Protein AF-A0A3D1IX23-F1 (afdb_monomer_lite)

Radius of gyration: 24.81 Å; chains: 1; bounding box: 44×53×65 Å

Secondary structure (DSSP, 8-state):
---GGGGT--------S--EEEEE--TTS--EEEEESSHHHHHHHHHHHHHHHHTT----TTTTTT-BHHHHHHHHHHHTGGGSTTHHHHHHHHHHHHHHT-HHHHHHHHHHHHHHHHTT--PPP-----PPP-GGGGGGGSBGGG----

Sequence (150 aa):
MDDLRTHHLKPKAEQLDEHWLLRVRQTGYEDIVVTRPTQQEAEAFINKVEEERSRGLFVDYTKAHKATFGELLVRYLENEIQRVKSRDILAYKIEGGLVDSGKRGIELLEAHRERARAAGNKVRPAKFSNRAVNTEMHWIHKRLSEVTTV

Structure (mmCIF, N/CA/C/O backbone):
data_AF-A0A3D1IX23-F1
#
_entry.id   AF-A0A3D1IX23-F1
#
loop_
_atom_site.group_PDB
_atom_site.id
_atom_site.type_symbol
_atom_site.label_atom_id
_atom_site.label_alt_id
_atom_site.label_comp_id
_atom_site.label_asym_id
_atom_site.label_entity_id
_atom_site.label_seq_id
_atom_site.pdbx_PDB_ins_code
_atom_site.Cartn_x
_atom_site.Cartn_y
_atom_site.Cartn_z
_atom_site.occupancy
_atom_site.B_iso_or_equiv
_atom_site.auth_seq_id
_atom_site.auth_comp_id
_atom_site.auth_asym_id
_atom_site.auth_atom_id
_atom_site.pdbx_PDB_model_num
ATOM 1 N N . MET A 1 1 ? -1.266 -27.324 22.009 1.00 44.56 1 MET A N 1
ATOM 2 C CA . MET A 1 1 ? -2.089 -26.816 23.125 1.00 44.56 1 MET A CA 1
ATOM 3 C C . MET A 1 1 ? -1.370 -27.279 24.373 1.00 44.56 1 MET A C 1
ATOM 5 O O . MET A 1 1 ? -1.443 -28.463 24.669 1.00 44.56 1 MET A O 1
ATOM 9 N N . ASP A 1 2 ? -0.556 -26.413 24.975 1.00 54.00 2 ASP A N 1
ATOM 10 C CA . ASP A 1 2 ? 0.236 -26.787 26.150 1.00 54.00 2 ASP A CA 1
ATOM 11 C C . ASP A 1 2 ? -0.682 -26.990 27.352 1.00 54.00 2 ASP A C 1
ATOM 13 O O . ASP A 1 2 ? -1.490 -26.126 27.699 1.00 54.00 2 ASP A O 1
ATOM 17 N N . ASP A 1 3 ? -0.587 -28.176 27.941 1.00 71.75 3 ASP A N 1
ATOM 18 C CA . ASP A 1 3 ? -1.466 -28.625 29.007 1.00 71.75 3 ASP A CA 1
ATOM 19 C C . ASP A 1 3 ? -0.952 -28.070 30.345 1.00 71.75 3 ASP A C 1
ATOM 21 O O . ASP A 1 3 ? 0.125 -28.441 30.820 1.00 71.75 3 ASP A O 1
ATOM 25 N N . LEU A 1 4 ? -1.714 -27.155 30.954 1.00 69.50 4 LEU A N 1
ATOM 26 C CA . LEU A 1 4 ? -1.351 -26.393 32.165 1.00 69.50 4 LEU A CA 1
ATOM 27 C C . LEU A 1 4 ? -0.985 -27.286 33.367 1.00 69.50 4 LEU A C 1
ATOM 29 O O . LEU A 1 4 ? -0.285 -26.855 34.284 1.00 69.50 4 LEU A O 1
ATOM 33 N N . ARG A 1 5 ? -1.426 -28.549 33.343 1.00 63.53 5 ARG A N 1
ATOM 34 C CA . ARG A 1 5 ? -1.114 -29.579 34.345 1.00 63.53 5 ARG A CA 1
ATOM 35 C C . ARG A 1 5 ? 0.358 -29.992 34.339 1.00 63.53 5 ARG A C 1
ATOM 37 O O . ARG A 1 5 ? 0.888 -30.338 35.392 1.00 63.53 5 ARG A O 1
ATOM 44 N N . THR A 1 6 ? 1.023 -29.900 33.189 1.00 76.81 6 THR A N 1
ATOM 45 C CA . THR A 1 6 ? 2.442 -30.255 33.010 1.00 76.81 6 THR A CA 1
ATOM 46 C C . THR A 1 6 ? 3.368 -29.326 33.801 1.00 76.81 6 THR A C 1
ATOM 48 O O . THR A 1 6 ? 4.457 -29.723 34.196 1.00 76.81 6 THR A O 1
ATOM 51 N N . HIS A 1 7 ? 2.914 -28.106 34.103 1.00 77.12 7 HIS A N 1
ATOM 52 C CA . HIS A 1 7 ? 3.688 -27.094 34.825 1.00 77.12 7 HIS A CA 1
ATOM 53 C C . HIS A 1 7 ? 3.366 -27.006 36.326 1.00 77.12 7 HIS A C 1
ATOM 55 O O . HIS A 1 7 ? 3.738 -26.027 36.968 1.00 77.12 7 HIS A O 1
ATOM 61 N N . HIS A 1 8 ? 2.660 -27.989 36.902 1.00 73.69 8 HIS A N 1
ATOM 62 C CA . HIS A 1 8 ? 2.234 -27.988 38.314 1.00 73.69 8 HIS A CA 1
ATOM 63 C C . HIS A 1 8 ? 1.434 -26.744 38.750 1.00 73.69 8 HIS A C 1
ATOM 65 O O . HIS A 1 8 ? 1.263 -26.482 39.943 1.00 73.69 8 HIS A O 1
ATOM 71 N N . LEU A 1 9 ? 0.896 -25.989 37.792 1.00 73.88 9 LEU A N 1
ATOM 72 C CA . LEU A 1 9 ? -0.009 -24.884 38.054 1.00 73.88 9 LEU A 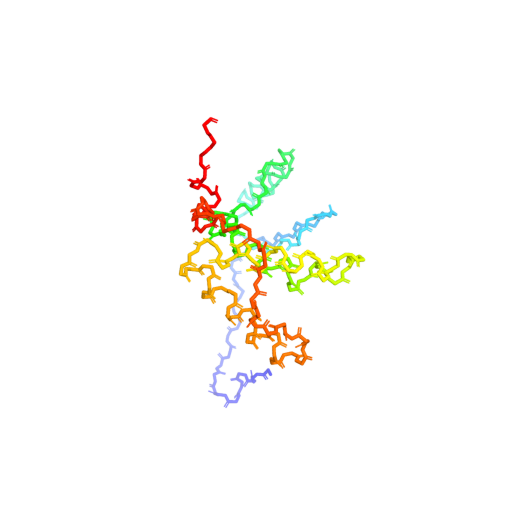CA 1
ATOM 73 C C . LEU A 1 9 ? -1.378 -25.473 38.400 1.00 73.88 9 LEU A C 1
ATOM 75 O O . LEU A 1 9 ? -1.858 -26.388 37.732 1.00 73.88 9 LEU A O 1
ATOM 79 N N . LYS A 1 10 ? -2.008 -24.969 39.465 1.00 76.00 10 LYS A N 1
ATOM 80 C CA . LYS A 1 10 ? -3.385 -25.324 39.831 1.00 76.00 10 LYS A CA 1
ATOM 81 C C . LYS A 1 10 ? -4.323 -24.326 39.149 1.00 76.00 10 LYS A C 1
ATOM 83 O O . LYS A 1 10 ? -4.510 -23.245 39.709 1.00 76.00 10 LYS A O 1
ATOM 88 N N . PRO A 1 11 ? -4.881 -24.623 37.958 1.00 66.69 11 PRO A N 1
ATOM 89 C CA . PRO A 1 11 ? -5.812 -23.711 37.314 1.00 66.69 11 PRO A CA 1
ATOM 90 C C . PRO A 1 11 ? -7.040 -23.558 38.211 1.00 66.69 11 PRO A C 1
ATOM 92 O O . PRO A 1 11 ? -7.762 -24.520 38.469 1.00 66.69 11 PRO A O 1
ATOM 95 N N . LYS A 1 12 ? -7.248 -22.345 38.716 1.00 70.00 12 LYS A N 1
ATOM 96 C CA . LYS A 1 12 ? -8.498 -21.940 39.347 1.00 70.00 12 LYS A CA 1
ATOM 97 C C . LYS A 1 12 ? -9.313 -21.218 38.284 1.00 70.00 12 LYS A C 1
ATOM 99 O O . LYS A 1 12 ? -8.884 -20.182 37.787 1.00 70.00 12 LYS A O 1
ATOM 104 N N . ALA A 1 13 ? -10.443 -21.800 37.903 1.00 63.06 13 ALA A N 1
ATOM 105 C CA . ALA A 1 13 ? -11.454 -21.102 37.127 1.00 63.06 13 ALA A CA 1
ATOM 106 C C . ALA A 1 13 ? -12.419 -20.475 38.133 1.00 63.06 13 ALA A C 1
ATOM 108 O O . ALA A 1 13 ? -13.169 -21.188 38.796 1.00 63.06 13 ALA A O 1
ATOM 109 N N . GLU A 1 14 ? -12.341 -19.161 38.295 1.00 61.03 14 GLU A N 1
ATOM 110 C CA . GLU A 1 14 ? -13.329 -18.401 39.054 1.00 61.03 14 GLU A CA 1
ATOM 111 C C . GLU A 1 14 ? -14.350 -17.843 38.062 1.00 61.03 14 GLU A C 1
ATOM 113 O O . GLU A 1 14 ? -13.996 -17.412 36.960 1.00 61.03 14 GLU A O 1
ATOM 118 N N . GLN A 1 15 ? -15.631 -17.913 38.423 1.00 56.62 15 GLN A N 1
ATOM 119 C CA . GLN A 1 15 ? -16.681 -17.246 37.668 1.00 56.62 15 GLN A CA 1
ATOM 120 C C . GLN A 1 15 ? -16.464 -15.740 37.844 1.00 56.62 15 GLN A C 1
ATOM 122 O O . GLN A 1 15 ? -16.626 -15.218 38.942 1.00 56.62 15 GLN A O 1
ATOM 127 N N . LEU A 1 16 ? -16.021 -15.068 36.779 1.00 58.19 16 LEU A N 1
ATOM 128 C CA . LEU A 1 16 ? -15.989 -13.606 36.717 1.00 58.19 16 LEU A CA 1
ATOM 129 C C . LEU A 1 16 ? -17.409 -13.050 36.896 1.00 58.19 16 LEU A C 1
ATOM 131 O O . LEU A 1 16 ? -18.383 -13.771 36.660 1.00 58.19 16 LEU A O 1
ATOM 135 N N . ASP A 1 17 ? -17.505 -11.769 37.269 1.00 61.97 17 ASP A N 1
ATOM 13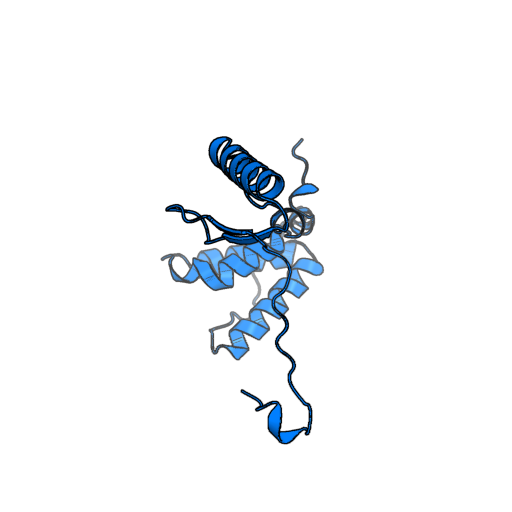6 C CA . ASP A 1 17 ? -18.779 -11.047 37.354 1.00 61.97 17 ASP A CA 1
ATOM 137 C C . ASP A 1 17 ? -19.627 -11.277 36.092 1.00 61.97 17 ASP A C 1
ATOM 139 O O . ASP A 1 17 ? -19.100 -11.585 35.019 1.00 61.97 17 ASP A O 1
ATOM 143 N N . GLU A 1 18 ? -20.945 -11.147 36.208 1.00 73.44 18 GLU A N 1
ATOM 144 C CA . GLU A 1 18 ? -21.897 -11.345 35.111 1.00 73.44 18 GLU A CA 1
ATOM 145 C C . GLU A 1 18 ? -21.649 -10.343 33.972 1.00 73.44 18 GLU A C 1
ATOM 147 O O . GLU A 1 18 ? -22.243 -9.271 33.899 1.00 73.44 18 GLU A O 1
ATOM 152 N N . HIS A 1 19 ? -20.738 -10.687 33.065 1.00 75.31 19 HIS A N 1
ATOM 153 C CA . HIS A 1 19 ? -20.441 -9.885 31.893 1.00 75.31 19 HIS A CA 1
ATOM 154 C C . HIS A 1 19 ? -21.342 -10.298 30.729 1.00 75.31 19 HIS A C 1
ATOM 156 O O . HIS A 1 19 ? -21.580 -11.477 30.456 1.00 75.31 19 HIS A O 1
ATOM 162 N N . TRP A 1 20 ? -21.779 -9.304 29.974 1.00 79.69 20 TRP A N 1
ATOM 163 C CA . TRP A 1 20 ? -22.585 -9.460 28.780 1.00 79.69 20 TRP A CA 1
ATOM 164 C C . TRP A 1 20 ? -21.689 -9.724 27.574 1.00 79.69 20 TRP A C 1
ATOM 166 O O . TRP A 1 20 ? -20.848 -8.900 27.207 1.00 79.69 20 TRP A O 1
ATOM 176 N N . LEU A 1 21 ? -21.877 -10.879 26.936 1.00 85.81 21 LEU A N 1
ATOM 177 C CA . LEU A 1 21 ? -21.219 -11.204 25.676 1.00 85.81 21 LEU A CA 1
ATOM 178 C C . LEU A 1 21 ? -22.053 -10.681 24.504 1.00 85.81 21 LEU A C 1
ATOM 180 O O . LEU A 1 21 ? -23.149 -11.170 24.236 1.00 85.81 21 LEU A O 1
ATOM 184 N N . LEU A 1 22 ? -21.490 -9.738 23.761 1.00 86.94 22 LEU A N 1
ATOM 185 C CA . LEU A 1 22 ? -22.096 -9.154 22.572 1.00 86.94 22 LEU A CA 1
ATOM 186 C C . LEU A 1 22 ? -21.530 -9.813 21.321 1.00 86.94 22 LEU A C 1
ATOM 188 O O . LEU A 1 22 ? -20.314 -9.954 21.165 1.00 86.94 22 LEU A O 1
ATOM 192 N N . ARG A 1 23 ? -22.425 -10.195 20.409 1.00 89.50 23 ARG A N 1
ATOM 193 C CA . ARG A 1 23 ? -22.080 -10.730 19.089 1.00 89.50 23 ARG A CA 1
ATOM 194 C C . ARG A 1 23 ? -22.866 -9.977 18.032 1.00 89.50 23 ARG A C 1
ATOM 196 O O . ARG A 1 23 ? -24.052 -10.237 17.849 1.00 89.50 23 ARG A O 1
ATOM 203 N N . VAL A 1 24 ? -22.206 -9.059 17.337 1.00 85.69 24 VAL A N 1
ATOM 204 C CA . VAL A 1 24 ? -22.835 -8.291 16.260 1.00 85.69 24 VAL A CA 1
ATOM 205 C C . VAL A 1 24 ? -22.527 -8.977 14.936 1.00 85.69 24 VAL A C 1
ATOM 207 O O . VAL A 1 24 ? -21.383 -8.965 14.481 1.00 85.69 24 VAL A O 1
ATOM 210 N N . ARG A 1 25 ? -23.556 -9.575 14.328 1.00 87.19 25 ARG A N 1
ATOM 211 C CA . ARG A 1 25 ? -23.477 -10.273 13.038 1.00 87.19 25 ARG A CA 1
ATOM 212 C C . ARG A 1 25 ? -24.386 -9.599 12.031 1.00 87.19 25 ARG A C 1
ATOM 214 O O . ARG A 1 25 ? -25.589 -9.506 12.252 1.00 87.19 25 ARG A O 1
ATOM 221 N N . GLN A 1 26 ? -23.815 -9.143 10.926 1.00 80.19 26 GLN A N 1
ATOM 222 C CA . GLN A 1 26 ? -24.563 -8.470 9.872 1.00 80.19 26 GLN A CA 1
ATOM 223 C C . GLN A 1 26 ? -23.902 -8.744 8.527 1.00 80.19 26 GLN A C 1
ATOM 225 O O . GLN A 1 26 ? -22.681 -8.686 8.402 1.00 80.19 26 GLN A O 1
ATOM 230 N N . THR A 1 27 ? -24.708 -9.030 7.510 1.00 79.44 27 THR A N 1
ATOM 231 C CA . THR A 1 27 ? -24.219 -9.297 6.156 1.00 79.44 27 THR A CA 1
ATOM 232 C C . THR A 1 27 ? -23.439 -8.092 5.618 1.00 79.44 27 THR A C 1
ATOM 234 O O . THR A 1 27 ? -23.949 -6.975 5.628 1.00 79.44 27 THR A O 1
ATOM 237 N N . GLY A 1 28 ? -22.211 -8.319 5.141 1.00 78.38 28 GLY A N 1
ATOM 238 C CA . GLY A 1 28 ? -21.345 -7.275 4.572 1.00 78.38 28 GLY A CA 1
ATOM 239 C C . GLY A 1 28 ? -20.344 -6.637 5.545 1.00 78.38 28 GLY A C 1
ATOM 240 O O . GLY A 1 28 ? -19.510 -5.854 5.099 1.00 78.38 28 GLY A O 1
ATOM 241 N N . TYR A 1 29 ? -20.372 -6.999 6.831 1.00 74.00 29 TYR A N 1
ATOM 242 C CA . TYR A 1 29 ? -19.408 -6.548 7.841 1.00 74.00 29 TYR A CA 1
ATOM 243 C C . TYR A 1 29 ? -18.740 -7.743 8.530 1.00 74.00 29 TYR A C 1
ATOM 245 O O . TYR A 1 29 ? -19.289 -8.842 8.550 1.00 74.00 29 TYR A O 1
ATOM 253 N N . GLU A 1 30 ? -17.550 -7.527 9.090 1.00 79.19 30 GLU A N 1
ATOM 254 C CA . GLU A 1 30 ? -16.840 -8.548 9.864 1.00 79.19 30 GLU A CA 1
ATOM 255 C C . GLU A 1 30 ? -17.529 -8.780 11.224 1.00 79.19 30 GLU A C 1
ATOM 257 O O . GLU A 1 30 ? -18.115 -7.857 11.806 1.00 79.19 30 GLU A O 1
ATOM 262 N N . ASP A 1 31 ? -17.481 -10.021 11.717 1.00 86.06 31 ASP A N 1
ATOM 263 C CA . ASP A 1 31 ? -18.112 -10.417 12.979 1.00 86.06 31 ASP A CA 1
ATOM 264 C C . ASP A 1 31 ? -17.390 -9.762 14.166 1.00 86.06 31 ASP A C 1
ATOM 266 O O . ASP A 1 31 ? -16.187 -9.941 14.361 1.00 86.06 31 ASP A O 1
ATOM 270 N N . ILE A 1 32 ? -18.141 -9.036 15.001 1.00 83.44 32 ILE A N 1
ATOM 271 C CA . ILE A 1 32 ? -17.603 -8.385 16.201 1.00 83.44 32 ILE A CA 1
ATOM 272 C C . ILE A 1 32 ? -18.049 -9.167 17.433 1.00 83.44 32 ILE A C 1
ATOM 274 O O . ILE A 1 32 ? -19.248 -9.347 17.668 1.00 83.44 32 ILE A O 1
ATOM 278 N N . VAL A 1 33 ? -17.076 -9.599 18.239 1.00 87.88 33 VAL A N 1
ATOM 279 C CA . VAL A 1 33 ? -17.304 -10.287 19.516 1.00 87.88 33 VAL A CA 1
ATOM 280 C C . VAL A 1 33 ? -16.619 -9.505 20.630 1.00 87.88 33 VAL A C 1
ATOM 282 O O . VAL A 1 33 ? -15.396 -9.390 20.645 1.00 87.88 33 VAL A O 1
ATOM 285 N N . VAL A 1 34 ? -17.409 -8.948 21.549 1.00 82.69 34 VAL A N 1
ATOM 286 C CA . VAL A 1 34 ? -16.918 -8.111 22.655 1.00 82.69 34 VAL A CA 1
ATOM 287 C C . VAL A 1 34 ? -17.678 -8.446 23.932 1.00 82.69 34 VAL A C 1
ATOM 289 O O . VAL A 1 34 ? -18.879 -8.695 23.901 1.00 82.69 34 VAL A O 1
ATOM 292 N N . THR A 1 35 ? -16.981 -8.422 25.062 1.00 85.12 35 THR A N 1
ATOM 293 C CA . THR A 1 35 ? -17.564 -8.625 26.391 1.00 85.12 35 THR A CA 1
ATOM 294 C C . THR A 1 35 ? -17.650 -7.286 27.125 1.00 85.12 35 THR A C 1
ATOM 296 O O . THR A 1 35 ? -16.686 -6.515 27.106 1.00 85.12 35 THR A O 1
ATOM 299 N N . ARG A 1 36 ? -18.791 -6.989 27.759 1.00 84.75 36 ARG A N 1
ATOM 300 C CA . ARG A 1 36 ? -19.018 -5.765 28.546 1.00 84.75 36 ARG A CA 1
ATOM 301 C C . ARG A 1 36 ? -19.505 -6.082 29.963 1.00 84.75 36 ARG A C 1
ATOM 303 O O . ARG A 1 36 ? -20.219 -7.061 30.135 1.00 84.75 36 ARG A O 1
ATOM 310 N N . PRO A 1 37 ? -19.129 -5.281 30.970 1.00 82.06 37 PRO A N 1
ATOM 311 C CA . PRO A 1 37 ? -19.489 -5.523 32.367 1.00 82.06 37 PRO A CA 1
ATOM 312 C C . PRO A 1 37 ? -20.954 -5.206 32.690 1.00 82.06 37 PRO A C 1
ATOM 314 O O . PRO A 1 37 ? -21.506 -5.793 33.610 1.00 82.06 37 PRO A O 1
ATOM 317 N N . THR A 1 38 ? -21.609 -4.303 31.952 1.00 84.06 38 THR A N 1
ATOM 318 C CA . THR A 1 38 ? -22.994 -3.892 32.236 1.00 84.06 38 THR A CA 1
ATOM 319 C C . THR A 1 38 ? -23.879 -3.965 30.996 1.00 84.06 38 THR A C 1
ATOM 321 O O . THR A 1 38 ? -23.415 -3.781 29.868 1.00 84.06 38 THR A O 1
ATOM 324 N N . GLN A 1 39 ? -25.180 -4.195 31.205 1.00 84.69 39 GLN A N 1
ATOM 325 C CA . GLN A 1 39 ? -26.178 -4.180 30.130 1.00 84.69 39 GLN A CA 1
ATOM 326 C C . GLN A 1 39 ? -26.238 -2.809 29.438 1.00 84.69 39 GLN A C 1
ATOM 328 O O . GLN A 1 39 ? -26.320 -2.731 28.217 1.00 84.69 39 GLN A O 1
ATOM 333 N N . GLN A 1 40 ? -26.135 -1.721 30.202 1.00 86.50 40 GLN A N 1
ATOM 334 C CA . GLN A 1 40 ? -26.208 -0.368 29.652 1.00 86.50 40 GLN A CA 1
ATOM 335 C C . GLN A 1 40 ? -25.026 -0.062 28.715 1.00 86.50 40 GLN A C 1
ATOM 337 O O . GLN A 1 40 ? -25.214 0.527 27.652 1.00 86.50 40 GLN A O 1
ATOM 342 N N . GLU A 1 41 ? -23.811 -0.508 29.057 1.00 81.50 41 GLU A N 1
ATOM 343 C CA . GLU A 1 41 ? -22.653 -0.413 28.156 1.00 81.50 41 GLU A CA 1
ATOM 344 C C . GLU A 1 41 ? -22.797 -1.306 26.921 1.00 81.50 41 GLU A C 1
ATOM 346 O O . GLU A 1 41 ? -22.328 -0.954 25.836 1.00 81.50 41 GLU A O 1
ATOM 351 N N . ALA A 1 42 ? -23.441 -2.460 27.082 1.00 86.69 42 ALA A N 1
ATOM 352 C CA . ALA A 1 42 ? -23.716 -3.392 26.003 1.00 86.69 42 ALA A CA 1
ATOM 353 C C . ALA A 1 42 ? -24.676 -2.778 24.965 1.00 86.69 42 ALA A C 1
ATOM 355 O O . ALA A 1 42 ? -24.374 -2.777 23.770 1.00 86.69 42 ALA A O 1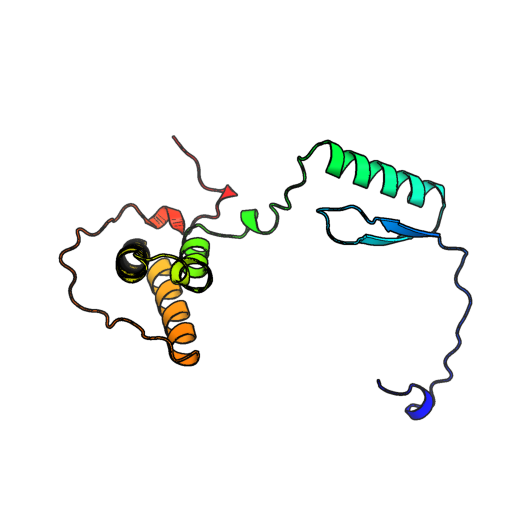
ATOM 356 N N . GLU A 1 43 ? -25.775 -2.174 25.420 1.00 89.25 43 GLU A N 1
ATOM 357 C CA . GLU A 1 43 ? -26.748 -1.464 24.580 1.00 89.25 43 GLU A CA 1
ATOM 358 C C . GLU A 1 43 ? -26.142 -0.215 23.925 1.00 89.25 43 GLU A C 1
ATOM 360 O O . GLU A 1 43 ? -26.307 -0.004 22.723 1.00 89.25 43 GLU A O 1
ATOM 365 N N . ALA A 1 44 ? -25.366 0.579 24.671 1.00 88.12 44 ALA A N 1
ATOM 366 C CA . ALA A 1 44 ? -24.662 1.737 24.117 1.00 88.12 44 ALA A CA 1
ATOM 367 C C . ALA A 1 44 ? -23.678 1.338 23.003 1.00 88.12 44 ALA A C 1
ATOM 369 O O . ALA A 1 44 ? -23.547 2.045 22.002 1.00 88.12 44 ALA A O 1
ATOM 370 N N . PHE A 1 45 ? -23.004 0.193 23.149 1.00 86.06 45 PHE A N 1
ATOM 371 C CA . PHE A 1 45 ? -22.109 -0.340 22.127 1.00 86.06 45 PHE A CA 1
ATOM 372 C C . PHE A 1 45 ? -22.865 -0.788 20.870 1.00 86.06 45 PHE A C 1
ATOM 374 O O . PHE A 1 45 ? -22.417 -0.478 19.768 1.00 86.06 45 PHE A O 1
ATOM 381 N N . ILE A 1 46 ? -24.011 -1.463 21.016 1.00 87.94 46 ILE A N 1
ATOM 382 C CA . ILE A 1 46 ? -24.863 -1.845 19.876 1.00 87.94 46 ILE A CA 1
ATOM 383 C C . ILE A 1 46 ? -25.319 -0.597 19.120 1.00 87.94 46 ILE A C 1
ATOM 385 O O . ILE A 1 46 ? -25.075 -0.502 17.920 1.00 87.94 46 ILE A O 1
ATOM 389 N N . ASN A 1 47 ? -25.884 0.386 19.827 1.00 88.00 47 ASN A N 1
ATOM 390 C CA . ASN A 1 47 ? -26.379 1.624 19.221 1.00 88.00 47 ASN A CA 1
ATOM 391 C C . ASN A 1 47 ? -25.268 2.383 18.493 1.00 88.00 47 ASN A C 1
ATOM 393 O O . ASN A 1 47 ? -25.481 2.893 17.399 1.00 88.00 47 ASN A O 1
ATOM 397 N N . LYS A 1 48 ? -24.060 2.416 19.066 1.00 83.44 48 LYS A N 1
ATOM 398 C CA . LYS A 1 48 ? -22.893 3.022 18.425 1.00 83.44 48 LYS A CA 1
ATOM 399 C C . LYS A 1 48 ? -22.498 2.287 17.141 1.00 83.44 48 LYS A C 1
ATOM 401 O O . LYS A 1 48 ? -22.257 2.935 16.130 1.00 83.44 48 LYS A O 1
ATOM 406 N N . VAL A 1 49 ? -22.443 0.954 17.164 1.00 83.62 49 VAL A N 1
ATOM 407 C CA . VAL A 1 49 ? -22.112 0.148 15.976 1.00 83.62 49 VAL A CA 1
ATOM 408 C C . VAL A 1 49 ? -23.175 0.316 14.887 1.00 83.62 49 VAL A C 1
ATOM 410 O O . VAL A 1 49 ? -22.834 0.435 13.711 1.00 83.62 49 VAL A O 1
ATOM 413 N N . GLU A 1 50 ? -24.453 0.360 15.256 1.00 84.31 50 GLU A N 1
ATOM 414 C CA . GLU A 1 50 ? -25.546 0.637 14.322 1.00 84.31 50 GLU A CA 1
ATOM 415 C C . GLU A 1 50 ? -25.473 2.060 13.765 1.00 84.31 50 GLU A C 1
ATOM 417 O O . GLU A 1 50 ? -25.614 2.245 12.559 1.00 84.31 50 GLU A O 1
ATOM 422 N N . GLU A 1 51 ? -25.183 3.066 14.592 1.00 82.69 51 GLU A N 1
ATOM 423 C CA . GLU A 1 51 ? -25.003 4.448 14.146 1.00 82.69 51 GLU A CA 1
ATOM 424 C C . GLU A 1 51 ? -23.827 4.566 13.159 1.00 82.69 51 GLU A C 1
ATOM 426 O O . GLU A 1 51 ? -23.982 5.113 12.064 1.00 82.69 51 GLU A O 1
ATOM 431 N N . GLU A 1 52 ? -22.670 3.991 13.497 1.00 75.06 52 GLU A N 1
ATOM 432 C CA . GLU A 1 52 ? -21.466 3.976 12.658 1.00 75.06 52 GLU A CA 1
ATOM 433 C C . GLU A 1 52 ? -21.713 3.296 11.304 1.00 75.06 52 GLU A C 1
ATOM 435 O O . GLU A 1 52 ? -21.273 3.795 10.262 1.00 75.06 52 GLU A O 1
ATOM 440 N N . ARG A 1 53 ? -22.453 2.180 11.301 1.00 79.12 53 ARG A N 1
ATOM 441 C CA . ARG A 1 53 ? -22.800 1.439 10.080 1.00 79.12 53 ARG A CA 1
ATOM 442 C C . ARG A 1 53 ? -23.895 2.135 9.272 1.00 79.12 53 ARG A C 1
ATOM 444 O O . ARG A 1 53 ? -23.767 2.226 8.054 1.00 79.12 53 ARG A O 1
ATOM 451 N N . SER A 1 54 ? -24.933 2.662 9.926 1.00 76.94 54 SER A N 1
ATOM 452 C CA . SER A 1 54 ? -26.061 3.355 9.278 1.00 76.94 54 SER A CA 1
ATOM 453 C C . SER A 1 54 ? -25.620 4.629 8.560 1.00 76.94 54 SER A C 1
ATOM 455 O O . SER A 1 54 ? -26.108 4.936 7.475 1.00 76.94 54 SER A O 1
ATOM 457 N N . ARG A 1 55 ? -24.639 5.343 9.122 1.00 71.25 55 ARG A N 1
ATOM 458 C CA . ARG A 1 55 ? -24.036 6.524 8.505 1.00 71.25 55 ARG A CA 1
ATOM 459 C C . ARG A 1 55 ? -23.175 6.204 7.281 1.00 71.25 55 ARG A C 1
ATOM 461 O O . ARG A 1 55 ? -22.826 7.132 6.559 1.00 71.25 55 ARG A O 1
ATOM 468 N N . GLY A 1 56 ? -22.796 4.939 7.048 1.00 62.03 56 GLY A N 1
ATOM 469 C CA . GLY A 1 56 ? -21.944 4.526 5.919 1.00 62.03 56 GLY A CA 1
ATOM 470 C C . GLY A 1 56 ? -20.563 5.200 5.875 1.00 62.03 56 GLY A C 1
ATOM 471 O O . GLY A 1 56 ? -19.841 5.068 4.891 1.00 62.03 56 GLY A O 1
ATOM 472 N N . LEU A 1 57 ? -20.203 5.942 6.926 1.00 55.81 57 LEU A N 1
ATOM 473 C CA . LEU A 1 57 ? -19.061 6.857 6.980 1.00 55.81 57 LEU A CA 1
ATOM 474 C C . LEU A 1 57 ? -17.816 6.214 7.592 1.00 55.81 57 LEU A C 1
ATOM 476 O O . LEU A 1 57 ? -16.722 6.754 7.438 1.00 55.81 57 LEU A O 1
ATOM 480 N N . PHE A 1 58 ? -17.946 5.062 8.256 1.00 55.44 58 PHE A N 1
ATOM 481 C CA . PHE A 1 58 ? -16.794 4.357 8.806 1.00 55.44 58 PHE A CA 1
ATOM 482 C C . PHE A 1 58 ? -16.186 3.402 7.774 1.00 55.44 58 PHE A C 1
ATOM 484 O O . PHE A 1 58 ? -16.235 2.179 7.892 1.00 55.44 58 PHE A O 1
ATOM 491 N N . VAL A 1 59 ? -15.596 3.980 6.731 1.00 59.12 59 VAL A N 1
ATOM 492 C CA . VAL A 1 59 ? -14.518 3.301 6.013 1.00 59.12 59 VAL A CA 1
ATOM 493 C C . VAL A 1 59 ? -13.283 3.452 6.894 1.00 59.12 59 VAL A C 1
ATOM 495 O O . VAL A 1 59 ? -12.878 4.571 7.202 1.00 59.12 59 VAL A O 1
ATOM 498 N N . ASP A 1 60 ? -12.697 2.341 7.345 1.00 62.31 60 ASP A N 1
ATOM 499 C CA . ASP A 1 60 ? -11.459 2.381 8.125 1.00 62.31 60 ASP A CA 1
ATOM 500 C C . ASP A 1 60 ? -10.303 2.912 7.256 1.00 62.31 60 ASP A C 1
ATOM 502 O O . ASP A 1 60 ? -9.578 2.173 6.581 1.00 62.31 60 ASP A O 1
ATOM 506 N N . TYR A 1 61 ? -10.129 4.233 7.277 1.00 60.75 61 TYR A N 1
ATOM 507 C CA . TYR A 1 61 ? -9.041 4.930 6.603 1.00 60.75 61 TYR A CA 1
ATOM 508 C C . TYR A 1 61 ? -7.728 4.855 7.385 1.00 60.75 61 TYR A C 1
ATOM 510 O O . TYR A 1 61 ? -6.727 5.387 6.912 1.00 60.75 61 TYR A O 1
ATOM 518 N N . THR A 1 62 ? -7.654 4.178 8.538 1.00 68.81 62 THR A N 1
ATOM 519 C CA . THR A 1 62 ? -6.419 4.104 9.347 1.00 68.81 62 THR A CA 1
ATOM 520 C C . THR A 1 62 ? -5.248 3.564 8.529 1.00 68.81 62 THR A C 1
ATOM 522 O O . THR A 1 62 ? -4.112 4.027 8.661 1.00 68.81 62 THR A O 1
ATOM 525 N N . LYS A 1 63 ? -5.523 2.610 7.631 1.00 66.88 63 LYS A N 1
ATOM 526 C CA . LYS A 1 63 ? -4.531 2.098 6.676 1.00 66.88 63 LYS A CA 1
ATOM 527 C C . LYS A 1 63 ? -4.244 3.097 5.551 1.00 66.88 63 LYS A C 1
ATOM 529 O O . LYS A 1 63 ? -3.085 3.270 5.185 1.00 66.88 63 LYS A O 1
ATOM 534 N N . ALA A 1 64 ? -5.262 3.792 5.043 1.00 64.56 64 ALA A N 1
ATOM 535 C CA . ALA A 1 64 ? -5.112 4.808 3.997 1.00 64.56 64 ALA A CA 1
ATOM 536 C C . ALA A 1 64 ? -4.301 6.033 4.465 1.00 64.56 64 ALA A C 1
ATOM 538 O O . ALA A 1 64 ? -3.519 6.575 3.693 1.00 64.56 64 ALA A O 1
ATOM 539 N N . HIS A 1 65 ? -4.400 6.409 5.744 1.00 69.56 65 HIS A N 1
ATOM 540 C CA . HIS A 1 65 ? -3.600 7.470 6.364 1.00 69.56 65 HIS A CA 1
ATOM 541 C C . HIS A 1 65 ? -2.109 7.139 6.463 1.00 69.56 65 HIS A C 1
ATOM 543 O O . HIS A 1 65 ? -1.298 8.034 6.683 1.00 69.56 65 HIS A O 1
ATOM 549 N N . LYS A 1 66 ? -1.733 5.863 6.348 1.00 81.06 66 LYS A N 1
ATOM 550 C CA . LYS A 1 66 ? -0.336 5.415 6.430 1.00 81.06 66 LYS A CA 1
ATOM 551 C C . LYS A 1 66 ? 0.235 5.030 5.071 1.00 81.06 66 LYS A C 1
ATOM 553 O O . LYS A 1 66 ? 1.449 5.048 4.922 1.00 81.06 66 LYS A O 1
ATOM 558 N N . ALA A 1 67 ? -0.627 4.704 4.111 1.00 86.50 67 ALA A N 1
ATOM 559 C CA . ALA A 1 67 ? -0.221 4.286 2.782 1.00 86.50 67 ALA A CA 1
ATOM 560 C C . ALA A 1 67 ? 0.152 5.481 1.894 1.00 86.50 67 ALA A C 1
ATOM 562 O O . ALA A 1 67 ? -0.517 6.520 1.867 1.00 86.50 67 ALA A O 1
ATOM 563 N N . THR A 1 68 ? 1.210 5.291 1.117 1.00 92.50 68 THR A N 1
ATOM 564 C CA . THR A 1 68 ? 1.604 6.177 0.018 1.00 92.50 68 THR A CA 1
ATOM 565 C C . THR A 1 68 ? 1.055 5.653 -1.309 1.00 92.50 68 THR A C 1
ATOM 567 O O . THR A 1 68 ? 0.767 4.461 -1.459 1.00 92.50 68 THR A O 1
ATOM 570 N N . PHE A 1 69 ? 0.927 6.521 -2.315 1.00 91.88 69 PHE A N 1
ATOM 571 C CA . PHE A 1 69 ? 0.509 6.071 -3.647 1.00 91.88 69 PHE A CA 1
ATOM 572 C C . PHE A 1 69 ? 1.540 5.113 -4.272 1.00 91.88 69 PHE A C 1
ATOM 574 O O . PHE A 1 69 ? 1.162 4.132 -4.909 1.00 91.88 69 PHE A O 1
ATOM 581 N N . GLY A 1 70 ? 2.836 5.328 -4.018 1.00 93.62 70 GLY A N 1
ATOM 582 C CA . GLY A 1 70 ? 3.910 4.427 -4.444 1.00 93.62 70 GLY A CA 1
ATOM 583 C C . GLY A 1 70 ? 3.756 2.999 -3.903 1.00 93.62 70 GLY A C 1
ATOM 584 O O . GLY A 1 70 ? 3.910 2.034 -4.651 1.00 93.62 70 GLY A O 1
ATOM 585 N N . GLU A 1 71 ? 3.381 2.841 -2.632 1.00 94.00 71 GLU A N 1
ATOM 586 C CA . GLU A 1 71 ? 3.117 1.522 -2.034 1.00 94.00 71 GLU A CA 1
ATOM 587 C C . GLU A 1 71 ? 1.891 0.840 -2.651 1.00 94.00 71 GLU A C 1
ATOM 589 O O . GLU A 1 71 ? 1.897 -0.373 -2.876 1.00 94.00 71 GLU A O 1
ATOM 594 N N . LEU A 1 72 ? 0.850 1.608 -2.981 1.00 93.38 72 LEU A N 1
ATOM 595 C CA . LEU A 1 72 ? -0.332 1.077 -3.662 1.00 93.38 72 LEU A CA 1
ATOM 596 C C . LEU A 1 72 ? -0.015 0.605 -5.084 1.00 93.38 72 LEU A C 1
ATOM 598 O O . LEU A 1 72 ? -0.523 -0.436 -5.501 1.00 93.38 72 LEU A O 1
ATOM 602 N N . LEU A 1 73 ? 0.854 1.315 -5.809 1.00 95.06 73 LEU A N 1
ATOM 603 C CA . LEU A 1 73 ? 1.336 0.884 -7.122 1.00 95.06 73 LEU A CA 1
ATOM 604 C C . LEU A 1 73 ? 2.080 -0.455 -7.043 1.00 95.06 73 LEU A C 1
ATOM 606 O O . LEU A 1 73 ? 1.830 -1.342 -7.859 1.00 95.06 73 LEU A O 1
ATOM 610 N N . VAL A 1 74 ? 2.941 -0.638 -6.038 1.00 95.19 74 VAL A N 1
ATOM 611 C CA . VAL A 1 74 ? 3.617 -1.925 -5.802 1.00 95.19 74 VAL A CA 1
ATOM 612 C C . VAL A 1 74 ? 2.609 -3.022 -5.466 1.00 95.19 74 VAL A C 1
ATOM 614 O O . VAL A 1 74 ? 2.646 -4.099 -6.058 1.00 95.19 74 VAL A O 1
ATOM 617 N N . ARG A 1 75 ? 1.647 -2.745 -4.581 1.00 93.81 75 ARG A N 1
ATOM 618 C CA . ARG A 1 75 ? 0.586 -3.704 -4.249 1.00 93.81 75 ARG A CA 1
ATOM 619 C C . ARG A 1 75 ? -0.227 -4.108 -5.483 1.00 93.81 75 ARG A C 1
ATOM 621 O O . ARG A 1 75 ? -0.621 -5.270 -5.597 1.00 93.81 75 ARG A O 1
ATOM 628 N N . TYR A 1 76 ? -0.477 -3.171 -6.397 1.00 94.12 76 TYR A N 1
ATOM 629 C CA . TYR A 1 76 ? -1.172 -3.432 -7.655 1.00 94.12 76 TYR A CA 1
ATOM 630 C C . TYR A 1 76 ? -0.368 -4.367 -8.571 1.00 94.12 76 TYR A C 1
ATOM 632 O O . TYR A 1 76 ? -0.941 -5.309 -9.123 1.00 94.12 76 TYR A O 1
ATOM 640 N N . LEU A 1 77 ? 0.953 -4.159 -8.678 1.00 92.38 77 LEU A N 1
ATOM 641 C CA . LEU A 1 77 ? 1.862 -5.059 -9.402 1.00 92.38 77 LEU A CA 1
ATOM 642 C C . LEU A 1 77 ? 1.846 -6.485 -8.835 1.00 92.38 77 LEU A C 1
ATOM 644 O O . LEU A 1 77 ? 1.965 -7.450 -9.584 1.00 92.38 77 LEU A O 1
ATOM 648 N N . GLU A 1 78 ? 1.701 -6.624 -7.521 1.00 91.00 78 GLU A N 1
ATOM 649 C CA . GLU A 1 78 ? 1.745 -7.925 -6.849 1.00 91.00 78 GLU A CA 1
ATOM 650 C C . GLU A 1 78 ? 0.427 -8.695 -6.960 1.00 91.00 78 GLU A C 1
ATOM 652 O O . GLU A 1 78 ? 0.440 -9.897 -7.218 1.00 91.00 78 GLU A O 1
ATOM 657 N N . ASN A 1 79 ? -0.707 -8.013 -6.784 1.00 91.00 79 ASN A N 1
ATOM 658 C CA . ASN A 1 79 ? -1.981 -8.692 -6.528 1.00 91.00 79 ASN A CA 1
ATOM 659 C C . ASN A 1 79 ? -2.983 -8.596 -7.681 1.00 91.00 79 ASN A C 1
ATOM 661 O O . ASN A 1 79 ? -3.706 -9.553 -7.950 1.00 91.00 79 ASN A O 1
ATOM 665 N N . GLU A 1 80 ? -3.044 -7.456 -8.371 1.00 91.25 80 GLU A N 1
ATOM 666 C CA . GLU A 1 80 ? -4.160 -7.164 -9.281 1.00 91.25 80 GLU A CA 1
ATOM 667 C C . GLU A 1 80 ? -3.773 -7.289 -10.752 1.00 91.25 80 GLU A C 1
ATOM 669 O O . GLU A 1 80 ? -4.570 -7.739 -11.577 1.00 91.25 80 GLU A O 1
ATOM 674 N N . ILE A 1 81 ? -2.531 -6.946 -11.098 1.00 89.94 81 ILE A N 1
ATOM 675 C CA . ILE A 1 81 ? -2.106 -6.859 -12.497 1.00 89.94 81 ILE A CA 1
ATOM 676 C C . ILE A 1 81 ? -2.201 -8.197 -13.246 1.00 89.94 81 ILE A C 1
ATOM 678 O O . ILE A 1 81 ? -2.400 -8.209 -14.459 1.00 89.94 81 ILE A O 1
ATOM 682 N N . GLN A 1 82 ? -2.122 -9.328 -12.534 1.00 85.31 82 GLN A N 1
ATOM 683 C CA . GLN A 1 82 ? -2.224 -10.671 -13.117 1.00 85.31 82 GLN A CA 1
ATOM 684 C C . GLN A 1 82 ? -3.592 -10.947 -13.753 1.00 85.31 82 GLN A C 1
ATOM 686 O O . GLN A 1 82 ? -3.699 -11.801 -14.630 1.00 85.31 82 GLN A O 1
ATOM 691 N N . ARG A 1 83 ? -4.631 -10.210 -13.344 1.00 88.81 83 ARG A N 1
ATOM 692 C CA . ARG A 1 83 ? -6.000 -10.346 -13.862 1.00 88.81 83 ARG A CA 1
ATOM 693 C C . ARG A 1 83 ? -6.225 -9.569 -15.162 1.00 88.81 83 ARG A C 1
ATOM 695 O O . ARG A 1 83 ? -7.276 -9.705 -15.781 1.00 88.81 83 ARG A O 1
ATOM 702 N N . VAL A 1 84 ? -5.263 -8.744 -15.583 1.00 91.19 84 VAL A N 1
ATOM 703 C CA . VAL A 1 84 ? -5.422 -7.807 -16.701 1.00 91.19 84 VAL A CA 1
ATOM 704 C C . VAL A 1 84 ? -4.659 -8.293 -17.934 1.00 91.19 84 VAL A C 1
ATOM 706 O O . VAL A 1 84 ? -3.472 -8.603 -17.870 1.00 91.19 84 VAL A O 1
ATOM 709 N N . LYS A 1 85 ? -5.311 -8.283 -19.105 1.00 89.44 85 LYS A N 1
ATOM 710 C CA . LYS A 1 85 ? -4.700 -8.696 -20.387 1.00 89.44 85 LYS A CA 1
ATOM 711 C C . LYS A 1 85 ? -3.436 -7.894 -20.738 1.00 89.44 85 LYS A C 1
ATOM 713 O O . LYS A 1 85 ? -2.493 -8.435 -21.302 1.00 89.44 85 LYS A O 1
ATOM 718 N N . SER A 1 86 ? -3.401 -6.615 -20.368 1.00 89.19 86 SER A N 1
ATOM 719 C CA . SER A 1 86 ? -2.296 -5.684 -20.640 1.00 89.19 86 SER A CA 1
ATOM 720 C C . SER A 1 86 ? -1.236 -5.643 -19.532 1.00 89.19 86 SER A C 1
ATOM 722 O O . SER A 1 86 ? -0.558 -4.622 -19.381 1.00 89.19 86 SER A O 1
ATOM 724 N N . ARG A 1 87 ? -1.089 -6.718 -18.744 1.00 89.75 87 ARG A N 1
ATOM 725 C CA . ARG A 1 87 ? -0.212 -6.746 -17.562 1.00 89.75 87 ARG A CA 1
ATOM 726 C C . ARG A 1 87 ? 1.215 -6.276 -17.837 1.00 89.75 87 ARG A C 1
ATOM 728 O O . ARG A 1 87 ? 1.729 -5.459 -17.089 1.00 89.75 87 ARG A O 1
ATOM 735 N N . ASP A 1 88 ? 1.828 -6.707 -18.940 1.00 87.69 88 ASP A N 1
ATOM 736 C CA . ASP A 1 88 ? 3.239 -6.410 -19.221 1.00 87.69 88 ASP A CA 1
ATOM 737 C C . ASP A 1 88 ? 3.447 -4.920 -19.534 1.00 87.69 88 ASP A C 1
ATOM 739 O O . ASP A 1 88 ? 4.448 -4.314 -19.147 1.00 87.69 88 ASP A O 1
ATOM 743 N N . ILE A 1 89 ? 2.466 -4.308 -20.206 1.00 88.69 89 ILE A N 1
ATOM 744 C CA . ILE A 1 89 ? 2.472 -2.880 -20.543 1.00 88.69 89 ILE A CA 1
ATOM 745 C C . ILE A 1 89 ? 2.251 -2.044 -19.281 1.00 88.69 89 ILE A C 1
ATOM 747 O O . ILE A 1 89 ? 2.934 -1.041 -19.078 1.00 88.69 89 ILE A O 1
ATOM 751 N N . LEU A 1 90 ? 1.303 -2.447 -18.433 1.00 91.12 90 LEU A N 1
ATOM 752 C CA . LEU A 1 90 ? 1.027 -1.767 -17.169 1.00 91.12 90 LEU A CA 1
ATOM 753 C C . LEU A 1 90 ? 2.218 -1.879 -16.213 1.00 91.12 90 LEU A C 1
ATOM 755 O O . LEU A 1 90 ? 2.633 -0.865 -15.660 1.00 91.12 90 LEU A O 1
ATOM 759 N N . ALA A 1 91 ? 2.826 -3.063 -16.100 1.00 90.81 91 ALA A N 1
ATOM 760 C CA . ALA A 1 91 ? 4.011 -3.282 -15.282 1.00 90.81 91 ALA A CA 1
ATOM 761 C C . ALA A 1 91 ? 5.151 -2.374 -15.740 1.00 90.81 91 ALA A C 1
ATOM 763 O O . ALA A 1 91 ? 5.715 -1.640 -14.940 1.00 90.81 91 ALA A O 1
ATOM 764 N N . TYR A 1 92 ? 5.409 -2.314 -17.050 1.00 89.38 92 TYR A N 1
ATOM 765 C CA . TYR A 1 92 ? 6.412 -1.410 -17.608 1.00 89.38 92 TYR A CA 1
ATOM 766 C C . TYR A 1 92 ? 6.180 0.063 -17.241 1.00 89.38 92 TYR A C 1
ATOM 768 O O . TYR A 1 92 ? 7.124 0.751 -16.853 1.00 89.38 92 TYR A O 1
ATOM 776 N N . LYS A 1 93 ? 4.938 0.549 -17.355 1.00 90.12 93 LYS A N 1
ATOM 777 C CA . LYS A 1 93 ? 4.599 1.940 -17.024 1.00 90.12 93 LYS A CA 1
ATOM 778 C C . LYS A 1 93 ? 4.763 2.224 -15.532 1.00 90.12 93 LYS A C 1
ATOM 780 O O . LYS A 1 93 ? 5.331 3.252 -15.180 1.00 90.12 93 LYS A O 1
ATOM 785 N N . ILE A 1 94 ? 4.290 1.320 -14.676 1.00 92.56 94 ILE A N 1
ATOM 786 C CA . ILE A 1 94 ? 4.349 1.483 -13.220 1.00 92.56 94 ILE A CA 1
ATOM 787 C C . ILE A 1 94 ? 5.794 1.396 -12.724 1.00 92.56 94 ILE A C 1
ATOM 789 O O . ILE A 1 94 ? 6.232 2.282 -11.997 1.00 92.56 94 ILE A O 1
ATOM 793 N N . GLU A 1 95 ? 6.557 0.382 -13.146 1.00 92.25 95 GLU A N 1
ATOM 794 C CA . GLU A 1 95 ? 7.976 0.256 -12.794 1.00 92.25 95 GLU A CA 1
ATOM 795 C C . GLU A 1 95 ? 8.767 1.485 -13.250 1.00 92.25 95 GLU A C 1
ATOM 797 O O . GLU A 1 95 ? 9.589 2.007 -12.502 1.00 92.25 95 GLU A O 1
ATOM 802 N N . GLY A 1 96 ? 8.488 1.986 -14.458 1.00 90.88 96 GLY A N 1
ATOM 803 C CA . GLY A 1 96 ? 9.079 3.227 -14.935 1.00 90.88 96 GLY A CA 1
ATOM 804 C C . GLY A 1 96 ? 8.722 4.421 -14.044 1.00 90.88 96 GLY A C 1
ATOM 805 O O . GLY A 1 96 ? 9.602 5.157 -13.602 1.00 90.88 96 GLY A O 1
ATOM 806 N N . GLY A 1 97 ? 7.441 4.592 -13.731 1.00 91.44 97 GLY A N 1
ATOM 807 C CA . GLY A 1 97 ? 6.986 5.649 -12.837 1.00 91.44 97 GLY A CA 1
ATOM 808 C C . GLY A 1 97 ? 7.673 5.610 -11.466 1.00 91.44 97 GLY A C 1
ATOM 809 O O . GLY A 1 97 ? 8.127 6.636 -10.965 1.00 91.44 97 GLY A O 1
ATOM 810 N N . LEU A 1 98 ? 7.831 4.419 -1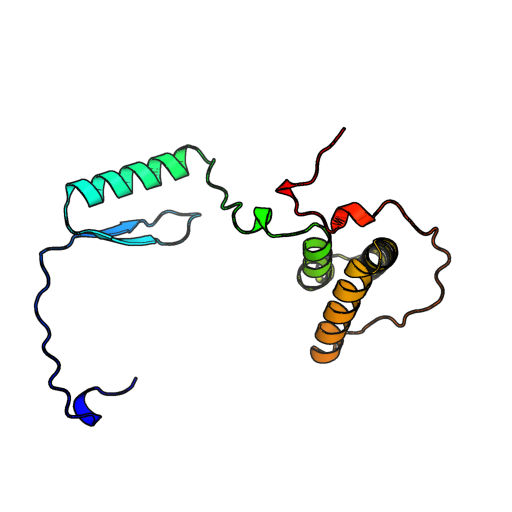0.883 1.00 93.19 98 LEU A N 1
ATOM 811 C CA . LEU A 1 98 ? 8.552 4.243 -9.621 1.00 93.19 98 LEU A CA 1
ATOM 812 C C . LEU A 1 98 ? 10.017 4.682 -9.738 1.00 93.19 98 LEU A C 1
ATOM 814 O O . LEU A 1 98 ? 10.500 5.392 -8.862 1.00 93.19 98 LEU A O 1
ATOM 818 N N . VAL A 1 99 ? 10.710 4.346 -10.827 1.00 91.69 99 VAL A N 1
ATOM 819 C CA . VAL A 1 99 ? 12.084 4.831 -11.054 1.00 91.69 99 VAL A CA 1
ATOM 820 C C . VAL A 1 99 ? 12.131 6.360 -11.151 1.00 91.69 99 VAL A C 1
ATOM 822 O O . VAL A 1 99 ? 12.999 6.984 -10.544 1.00 91.69 99 VAL A O 1
ATOM 825 N N . ASP A 1 100 ? 11.187 6.970 -11.867 1.00 91.56 100 ASP A N 1
ATOM 826 C CA . ASP A 1 100 ? 11.158 8.426 -12.072 1.00 91.56 100 ASP A CA 1
ATOM 827 C C . ASP A 1 100 ? 10.833 9.207 -10.800 1.00 91.56 100 ASP A C 1
ATOM 829 O O . ASP A 1 100 ? 11.292 10.330 -10.616 1.00 91.56 100 ASP A O 1
ATOM 833 N N . SER A 1 101 ? 10.088 8.591 -9.883 1.00 92.31 101 SER A N 1
ATOM 834 C CA . SER A 1 101 ? 9.723 9.190 -8.599 1.00 92.31 101 SER A CA 1
ATOM 835 C C . SER A 1 101 ? 10.895 9.355 -7.615 1.00 92.31 101 SER A C 1
ATOM 837 O O . SER A 1 101 ? 10.697 9.807 -6.485 1.00 92.31 101 SER A O 1
ATOM 839 N N . GLY A 1 102 ? 12.114 8.988 -8.022 1.00 90.94 102 GLY A N 1
ATOM 840 C CA . GLY A 1 102 ? 13.349 9.189 -7.273 1.00 90.94 102 GLY A CA 1
ATOM 841 C C . GLY A 1 102 ? 13.745 8.003 -6.391 1.00 90.94 102 GLY A C 1
ATOM 842 O O . GLY A 1 102 ? 13.234 6.890 -6.524 1.00 90.94 102 GLY A O 1
ATOM 843 N N . LYS A 1 103 ? 14.680 8.248 -5.461 1.00 92.56 103 LYS A N 1
ATOM 844 C CA . LYS A 1 103 ? 15.327 7.208 -4.635 1.00 92.56 103 LYS A CA 1
ATOM 845 C C . LYS A 1 103 ? 14.323 6.274 -3.954 1.00 92.56 103 LYS A C 1
ATOM 847 O O . LYS A 1 103 ? 14.486 5.059 -4.004 1.00 92.56 103 LYS A O 1
ATOM 852 N N . ARG A 1 104 ? 13.261 6.834 -3.369 1.00 92.50 104 ARG A N 1
ATOM 853 C CA . ARG A 1 104 ? 12.258 6.052 -2.639 1.00 92.50 104 ARG A CA 1
ATOM 854 C C . ARG A 1 104 ? 11.498 5.079 -3.542 1.00 92.50 104 ARG A C 1
ATOM 856 O O . ARG A 1 104 ? 11.226 3.954 -3.135 1.00 92.50 104 ARG A O 1
ATOM 863 N N . GLY A 1 105 ? 11.182 5.476 -4.772 1.00 92.88 105 GLY A N 1
ATOM 864 C CA . GLY A 1 105 ? 10.515 4.588 -5.722 1.00 92.88 105 GLY A CA 1
ATOM 865 C C . GLY A 1 105 ? 11.436 3.496 -6.258 1.00 92.88 105 GLY A C 1
ATOM 866 O O . GLY A 1 105 ? 10.986 2.367 -6.443 1.00 92.88 105 GLY A O 1
ATOM 867 N N . ILE A 1 106 ? 12.731 3.788 -6.414 1.00 93.00 106 ILE A N 1
ATOM 868 C CA . ILE A 1 106 ? 13.747 2.779 -6.748 1.00 93.00 106 ILE A CA 1
ATOM 869 C C . ILE A 1 106 ? 13.845 1.723 -5.636 1.00 93.00 106 ILE A C 1
ATOM 871 O O . ILE A 1 106 ? 13.832 0.532 -5.936 1.00 93.00 106 ILE A O 1
ATOM 875 N N . GLU A 1 107 ? 13.878 2.138 -4.365 1.00 95.06 107 GLU A N 1
ATOM 876 C CA . GLU A 1 107 ? 13.877 1.221 -3.212 1.00 95.06 107 GLU A CA 1
ATOM 877 C C . GLU A 1 107 ? 12.630 0.324 -3.193 1.00 95.06 107 GLU A C 1
ATOM 879 O O . GLU A 1 107 ? 12.736 -0.893 -3.035 1.00 95.06 107 GLU A O 1
ATOM 884 N N . LEU A 1 108 ? 11.444 0.913 -3.392 1.00 94.81 108 LEU A N 1
ATOM 885 C CA . LEU A 1 108 ? 10.180 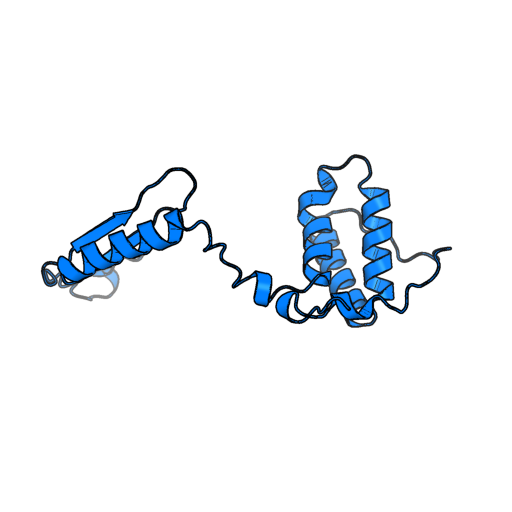0.174 -3.458 1.00 94.81 108 LEU A CA 1
ATOM 886 C C . LEU A 1 108 ? 10.172 -0.851 -4.600 1.00 94.81 108 LEU A C 1
ATOM 888 O O . LEU A 1 108 ? 9.714 -1.982 -4.416 1.00 94.81 108 LEU A O 1
ATOM 892 N N . LEU A 1 109 ? 10.689 -0.464 -5.768 1.00 94.25 109 LEU A N 1
AT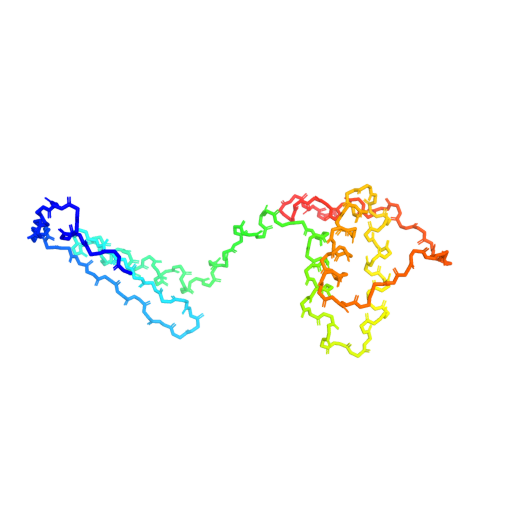OM 893 C CA . LEU A 1 109 ? 10.776 -1.334 -6.932 1.00 94.25 109 LEU A CA 1
ATOM 894 C C . LEU A 1 109 ? 11.758 -2.489 -6.714 1.00 94.25 109 LEU A C 1
ATOM 896 O O . LEU A 1 109 ? 11.433 -3.619 -7.075 1.00 94.25 109 LEU A O 1
ATOM 900 N N . GLU A 1 110 ? 12.933 -2.248 -6.130 1.00 94.38 110 GLU A N 1
ATOM 901 C CA . GLU A 1 110 ? 13.886 -3.336 -5.882 1.00 94.38 110 GLU A CA 1
ATOM 902 C C . GLU A 1 110 ? 13.327 -4.326 -4.857 1.00 94.38 110 GLU A C 1
ATOM 904 O O . GLU A 1 110 ? 13.326 -5.525 -5.122 1.00 94.38 110 GLU A O 1
ATOM 909 N N . ALA A 1 111 ? 12.715 -3.843 -3.771 1.00 94.81 111 ALA A N 1
ATOM 910 C CA . ALA A 1 111 ? 12.058 -4.710 -2.792 1.00 94.81 111 ALA A CA 1
ATOM 911 C C . ALA A 1 111 ? 10.937 -5.560 -3.426 1.00 94.81 111 ALA A C 1
ATOM 913 O O . ALA A 1 111 ? 10.775 -6.740 -3.109 1.00 94.81 111 ALA A O 1
ATOM 914 N N . HIS A 1 112 ? 10.161 -4.981 -4.348 1.00 93.31 112 HIS A N 1
ATOM 915 C CA . HIS A 1 112 ? 9.175 -5.725 -5.133 1.00 93.31 112 HIS A CA 1
ATOM 916 C C . HIS A 1 112 ? 9.830 -6.797 -6.016 1.00 93.31 112 HIS A C 1
ATOM 918 O O . HIS A 1 112 ? 9.384 -7.945 -6.040 1.00 93.31 112 HIS A O 1
ATOM 924 N N . ARG A 1 113 ? 10.911 -6.450 -6.722 1.00 92.50 113 ARG A N 1
ATOM 925 C CA . ARG A 1 113 ? 11.646 -7.379 -7.588 1.00 92.50 113 ARG A CA 1
ATOM 926 C C . ARG A 1 113 ? 12.280 -8.519 -6.805 1.00 92.50 113 ARG A C 1
ATOM 928 O O . ARG A 1 113 ? 12.264 -9.645 -7.288 1.00 92.50 113 ARG A O 1
ATOM 935 N N . GLU A 1 114 ? 12.798 -8.267 -5.610 1.00 93.50 114 GLU A N 1
ATOM 936 C CA . GLU A 1 114 ? 13.302 -9.309 -4.713 1.00 93.50 114 GLU A CA 1
ATOM 937 C C . GLU A 1 114 ? 12.200 -10.297 -4.331 1.00 93.50 114 GLU A C 1
ATOM 939 O O . GLU A 1 114 ? 12.377 -11.504 -4.509 1.00 93.50 114 GLU A O 1
ATOM 944 N N . ARG A 1 115 ? 11.027 -9.800 -3.909 1.00 93.31 115 ARG A N 1
ATOM 945 C CA . ARG A 1 115 ? 9.859 -10.652 -3.626 1.00 93.31 115 ARG A CA 1
ATOM 946 C C . ARG A 1 115 ? 9.424 -11.447 -4.854 1.00 93.31 115 ARG A C 1
ATOM 948 O O . ARG A 1 115 ? 9.144 -12.638 -4.749 1.00 93.31 115 ARG A O 1
ATOM 955 N N . ALA A 1 116 ? 9.410 -10.816 -6.026 1.00 90.31 116 ALA A N 1
ATOM 956 C CA . ALA A 1 116 ? 9.071 -11.481 -7.276 1.00 90.31 116 ALA A CA 1
ATOM 957 C C . ALA A 1 116 ? 10.084 -12.584 -7.636 1.00 90.31 116 ALA A C 1
ATOM 959 O O . ALA A 1 116 ? 9.664 -13.691 -7.965 1.00 90.31 116 ALA A O 1
ATOM 960 N N . ARG A 1 117 ? 11.397 -12.330 -7.513 1.00 90.88 117 ARG A N 1
ATOM 961 C CA . ARG A 1 117 ? 12.452 -13.344 -7.715 1.00 90.88 117 ARG A CA 1
ATOM 962 C C . ARG A 1 117 ? 12.282 -14.514 -6.745 1.00 90.88 117 ARG A C 1
ATOM 964 O O . ARG A 1 117 ? 12.337 -15.659 -7.179 1.00 90.88 117 ARG A O 1
ATOM 971 N N . ALA A 1 118 ? 12.034 -14.233 -5.464 1.00 92.19 118 ALA A N 1
ATOM 972 C CA . ALA A 1 118 ? 11.822 -15.256 -4.439 1.00 92.19 118 ALA A CA 1
ATOM 973 C C . ALA A 1 118 ? 10.586 -16.127 -4.723 1.00 92.19 118 ALA A C 1
ATOM 975 O O . ALA A 1 118 ? 10.610 -17.330 -4.487 1.00 92.19 118 ALA A O 1
ATOM 976 N N . ALA A 1 119 ? 9.530 -15.538 -5.289 1.00 88.75 119 ALA A N 1
ATOM 977 C CA . ALA A 1 119 ? 8.332 -16.251 -5.725 1.00 88.75 119 ALA A CA 1
ATOM 978 C C . ALA A 1 119 ? 8.493 -16.986 -7.075 1.00 88.75 119 ALA A C 1
ATOM 980 O O . ALA A 1 119 ? 7.532 -17.578 -7.561 1.00 88.75 119 ALA A O 1
ATOM 981 N N . GLY A 1 120 ? 9.669 -16.929 -7.717 1.00 87.25 120 GLY A N 1
ATOM 982 C CA . GLY A 1 120 ? 9.905 -17.517 -9.041 1.00 87.25 120 GLY A CA 1
ATOM 983 C C . GLY A 1 120 ? 9.252 -16.750 -10.197 1.00 87.25 120 GLY A C 1
ATOM 984 O O . GLY A 1 120 ? 9.194 -17.245 -11.324 1.00 87.25 120 GLY A O 1
ATOM 985 N N . ASN A 1 121 ? 8.767 -15.532 -9.947 1.00 85.62 121 ASN A N 1
ATOM 986 C CA . ASN A 1 121 ? 8.153 -14.695 -10.967 1.00 85.62 121 ASN A CA 1
ATOM 987 C C . ASN A 1 121 ? 9.214 -14.071 -11.877 1.00 85.62 121 ASN A C 1
ATOM 989 O O . ASN A 1 121 ? 10.319 -13.709 -11.464 1.00 85.62 121 ASN A O 1
ATOM 993 N N . LYS A 1 122 ? 8.848 -13.885 -13.147 1.00 80.38 122 LYS A N 1
ATOM 994 C CA . LYS A 1 122 ? 9.715 -13.236 -14.130 1.00 80.38 122 LYS A CA 1
ATOM 995 C C . LYS A 1 122 ? 9.905 -11.761 -13.774 1.00 80.38 122 LYS A C 1
ATOM 997 O O . LYS A 1 122 ? 8.976 -10.970 -13.896 1.00 80.38 122 LYS A O 1
ATOM 1002 N N . VAL A 1 123 ? 11.133 -11.386 -13.422 1.00 84.56 123 VAL A N 1
ATOM 1003 C CA . VAL A 1 123 ? 11.533 -9.985 -13.238 1.00 84.56 123 VAL A CA 1
ATOM 1004 C C . VAL A 1 123 ? 12.168 -9.451 -14.514 1.00 84.56 123 VAL A C 1
ATOM 1006 O O . VAL A 1 123 ? 13.052 -10.078 -15.102 1.00 84.56 123 VAL A O 1
ATOM 1009 N N . ARG A 1 124 ? 11.715 -8.278 -14.963 1.00 76.69 124 ARG A N 1
ATOM 1010 C CA . ARG A 1 124 ? 12.269 -7.636 -16.154 1.00 76.69 124 ARG A CA 1
ATOM 1011 C C . ARG A 1 124 ? 13.660 -7.058 -15.847 1.00 76.69 124 ARG A C 1
ATOM 1013 O O . ARG A 1 124 ? 13.819 -6.381 -14.832 1.00 76.69 124 ARG A O 1
ATOM 1020 N N . PRO A 1 125 ? 14.667 -7.265 -16.717 1.00 72.62 125 PRO A N 1
ATOM 1021 C CA . PRO A 1 125 ? 15.960 -6.615 -16.548 1.00 72.62 125 PRO A CA 1
ATOM 1022 C C . PRO A 1 125 ? 15.822 -5.099 -16.719 1.00 72.62 125 PRO A C 1
ATOM 1024 O O . PRO A 1 125 ? 15.078 -4.634 -17.589 1.00 72.62 125 PRO A O 1
ATOM 1027 N N . ALA A 1 126 ? 16.580 -4.335 -15.930 1.00 66.88 126 ALA A N 1
ATOM 1028 C CA . ALA A 1 126 ? 16.743 -2.902 -16.134 1.00 66.88 126 ALA A CA 1
ATOM 1029 C C . ALA A 1 126 ? 17.469 -2.676 -17.472 1.00 66.88 126 ALA A C 1
ATOM 1031 O O . ALA A 1 126 ? 18.687 -2.787 -17.564 1.00 66.88 126 ALA A O 1
ATOM 1032 N N . LYS A 1 127 ? 16.705 -2.446 -18.541 1.00 65.50 127 LYS A N 1
ATOM 1033 C CA . LYS A 1 127 ? 17.226 -2.090 -19.865 1.00 65.50 127 LYS A CA 1
ATOM 1034 C C . LYS A 1 127 ? 16.932 -0.627 -20.159 1.00 65.50 127 LYS A C 1
ATOM 1036 O O . LYS A 1 127 ? 15.978 -0.061 -19.626 1.00 65.50 127 LYS A O 1
ATOM 1041 N N . PHE A 1 128 ? 17.744 -0.056 -21.046 1.00 57.94 128 PHE A N 1
ATOM 1042 C CA . PHE A 1 128 ? 17.529 1.269 -21.611 1.00 57.94 128 PHE A CA 1
ATOM 1043 C C . PHE A 1 128 ? 16.082 1.425 -22.098 1.00 57.94 128 PHE A C 1
ATOM 1045 O O . PHE A 1 128 ? 15.516 0.518 -22.714 1.00 57.94 128 PHE A O 1
ATOM 1052 N N . SER A 1 129 ? 15.481 2.566 -21.779 1.00 67.94 129 SER A N 1
ATOM 1053 C CA . SER A 1 129 ? 14.079 2.852 -22.048 1.00 67.94 129 SER A CA 1
ATOM 1054 C C . SER A 1 129 ? 13.971 4.181 -22.782 1.00 67.94 129 SER A C 1
ATOM 1056 O O . SER A 1 129 ? 14.365 5.201 -22.233 1.00 67.94 129 SER A O 1
ATOM 1058 N N . ASN A 1 130 ? 13.339 4.189 -23.958 1.00 70.56 130 ASN A N 1
ATOM 1059 C CA . ASN A 1 130 ? 13.062 5.396 -24.758 1.00 70.56 130 ASN A CA 1
ATOM 1060 C C . ASN A 1 130 ? 11.950 6.285 -24.163 1.00 70.56 130 ASN A C 1
ATOM 1062 O O . ASN A 1 130 ? 11.244 6.974 -24.894 1.00 70.56 130 ASN A O 1
ATOM 1066 N N . ARG A 1 131 ? 11.724 6.227 -22.847 1.00 78.44 131 ARG A N 1
ATOM 1067 C CA . ARG A 1 131 ? 10.652 6.988 -22.196 1.00 78.44 131 ARG A CA 1
ATOM 1068 C C . ARG A 1 131 ? 11.193 8.330 -21.721 1.00 78.44 131 ARG A C 1
ATOM 1070 O O . ARG A 1 131 ? 12.310 8.382 -21.213 1.00 78.44 131 ARG A O 1
ATOM 1077 N N . ALA A 1 132 ? 10.388 9.380 -21.842 1.00 79.38 132 ALA A N 1
ATOM 1078 C CA . ALA A 1 132 ? 10.671 10.638 -21.166 1.00 79.38 132 ALA A CA 1
ATOM 1079 C C . ALA A 1 132 ? 10.563 10.426 -19.648 1.00 79.38 132 ALA A C 1
ATOM 1081 O O . ALA A 1 132 ? 9.609 9.803 -19.178 1.00 79.38 132 ALA A O 1
ATOM 1082 N N . VAL A 1 133 ? 11.562 10.903 -18.905 1.00 81.31 133 VAL A N 1
ATOM 1083 C CA . VAL A 1 133 ? 11.593 10.826 -17.440 1.00 81.31 133 VAL A CA 1
ATOM 1084 C C . VAL A 1 133 ? 10.587 11.824 -16.878 1.00 81.31 133 VAL A C 1
ATOM 1086 O O . VAL A 1 133 ? 10.643 13.004 -17.217 1.00 81.31 133 VAL A O 1
ATOM 1089 N N . ASN A 1 134 ? 9.684 11.366 -16.011 1.00 81.81 134 ASN A N 1
ATOM 1090 C CA . ASN A 1 134 ? 8.746 12.238 -15.311 1.00 81.81 134 ASN A CA 1
ATOM 1091 C C . ASN A 1 134 ? 9.308 12.695 -13.954 1.00 81.81 134 ASN A C 1
ATOM 1093 O O . ASN A 1 134 ? 9.132 12.034 -12.933 1.00 81.81 134 ASN A O 1
ATOM 1097 N N . THR A 1 135 ? 9.956 13.856 -13.922 1.00 80.62 135 THR A N 1
ATOM 1098 C CA . THR A 1 135 ? 10.580 14.402 -12.705 1.00 80.62 135 THR A CA 1
ATOM 1099 C C . THR A 1 135 ? 9.580 14.882 -11.646 1.00 80.62 135 THR A C 1
ATOM 1101 O O . THR A 1 135 ? 9.953 15.086 -10.491 1.00 80.62 135 THR A O 1
ATOM 1104 N N . GLU A 1 136 ? 8.299 15.031 -11.988 1.00 85.12 136 GLU A N 1
ATOM 1105 C CA . GLU A 1 136 ? 7.280 15.556 -11.073 1.00 85.12 136 GLU A CA 1
ATOM 1106 C C . GLU A 1 136 ? 6.675 14.480 -10.160 1.00 85.12 136 GLU A C 1
ATOM 1108 O O . GLU A 1 136 ? 5.943 14.793 -9.226 1.00 85.12 136 GLU A O 1
ATOM 1113 N N . MET A 1 137 ? 7.024 13.204 -10.345 1.00 86.94 137 MET A N 1
ATOM 1114 C CA . MET A 1 137 ? 6.422 12.078 -9.617 1.00 86.94 137 MET A CA 1
ATOM 1115 C C . MET A 1 137 ? 6.872 11.898 -8.160 1.00 86.94 137 MET A C 1
ATOM 1117 O O . MET A 1 137 ? 6.462 10.939 -7.511 1.00 86.94 137 MET A O 1
ATOM 1121 N N . HIS A 1 138 ? 7.669 12.801 -7.594 1.00 88.12 138 HIS A N 1
ATOM 1122 C CA . HIS A 1 138 ? 8.113 12.702 -6.197 1.00 88.12 138 HIS A CA 1
ATOM 1123 C C . HIS A 1 138 ? 6.947 12.690 -5.183 1.00 88.12 138 HIS A C 1
ATOM 1125 O O . HIS A 1 138 ? 7.080 12.133 -4.092 1.00 88.12 138 HIS A O 1
ATOM 1131 N N . TRP A 1 139 ? 5.790 13.266 -5.536 1.00 89.44 139 TRP A N 1
ATOM 1132 C CA . TRP A 1 139 ? 4.620 13.349 -4.655 1.00 89.44 139 TRP A CA 1
ATOM 1133 C C . TRP A 1 139 ? 4.012 11.987 -4.303 1.00 89.44 139 TRP A C 1
ATOM 1135 O O . TRP A 1 139 ? 3.352 11.885 -3.272 1.00 89.44 139 TRP A O 1
ATOM 1145 N N . ILE A 1 140 ? 4.245 10.937 -5.101 1.00 92.19 140 ILE A N 1
ATOM 1146 C CA . ILE A 1 140 ? 3.634 9.615 -4.875 1.00 92.19 140 ILE A CA 1
ATOM 1147 C C . ILE A 1 140 ? 4.099 8.956 -3.570 1.00 92.19 140 ILE A C 1
ATOM 1149 O O . ILE A 1 140 ? 3.481 7.998 -3.109 1.00 92.19 140 ILE A O 1
ATOM 1153 N N . HIS A 1 141 ? 5.185 9.471 -2.988 1.00 91.94 141 HIS A N 1
ATOM 1154 C CA . HIS A 1 141 ? 5.744 9.037 -1.707 1.00 91.94 141 HIS A CA 1
ATOM 1155 C C . HIS A 1 141 ? 5.175 9.798 -0.511 1.00 91.94 141 HIS A C 1
ATOM 1157 O O . HIS A 1 141 ? 5.501 9.468 0.626 1.00 91.94 141 HIS A O 1
ATOM 1163 N N . LYS A 1 142 ? 4.336 10.812 -0.743 1.00 89.25 142 LYS A N 1
ATOM 1164 C CA . LYS A 1 142 ? 3.553 11.440 0.323 1.00 89.25 142 LYS A CA 1
ATOM 1165 C C . LYS A 1 142 ? 2.447 10.486 0.756 1.00 89.25 142 LYS A C 1
ATOM 1167 O O . LYS A 1 142 ? 1.938 9.696 -0.048 1.00 89.25 142 LYS A O 1
ATOM 1172 N N . ARG A 1 143 ? 2.055 10.566 2.027 1.00 85.81 143 ARG A N 1
ATOM 1173 C CA . ARG A 1 143 ? 0.865 9.844 2.488 1.00 85.81 143 ARG A CA 1
ATOM 1174 C C . ARG A 1 143 ? -0.342 10.397 1.752 1.00 85.81 143 ARG A C 1
ATOM 1176 O O . ARG A 1 143 ? -0.402 11.598 1.500 1.00 85.81 143 ARG A O 1
ATOM 1183 N N . LEU A 1 144 ? -1.319 9.553 1.433 1.00 80.88 144 LEU A N 1
ATOM 1184 C CA . LEU A 1 144 ? -2.513 10.018 0.717 1.00 80.88 144 LEU A CA 1
ATOM 1185 C C . LEU A 1 144 ? -3.241 11.150 1.455 1.00 80.88 144 LEU A C 1
ATOM 1187 O O . LEU A 1 144 ? -3.776 12.046 0.815 1.00 80.88 144 LEU A O 1
ATOM 1191 N N . SER A 1 145 ? -3.188 11.164 2.788 1.00 77.75 145 SER A N 1
ATOM 1192 C CA . SER A 1 145 ? -3.738 12.250 3.606 1.00 77.75 145 SER A CA 1
ATOM 1193 C C . SER A 1 145 ? -2.979 13.579 3.513 1.00 77.75 145 SER A C 1
ATOM 1195 O O . SER A 1 145 ? -3.477 14.590 3.987 1.00 77.75 145 SER A O 1
ATOM 1197 N N . GLU A 1 146 ? -1.766 13.581 2.963 1.00 81.75 146 GLU A N 1
ATOM 1198 C CA . GLU A 1 146 ? -0.903 14.760 2.802 1.00 81.75 146 GLU A CA 1
ATOM 1199 C C . GLU A 1 146 ? -0.890 15.278 1.354 1.00 81.75 146 GLU A C 1
ATOM 1201 O O . GLU A 1 146 ? -0.209 16.260 1.049 1.00 81.75 146 GLU A O 1
ATOM 1206 N N . VAL A 1 147 ? -1.597 14.612 0.435 1.00 80.44 147 VAL A N 1
ATOM 1207 C CA . VAL A 1 147 ? -1.702 15.042 -0.961 1.00 80.44 147 VAL A CA 1
ATOM 1208 C C . VAL A 1 147 ? -2.772 16.127 -1.065 1.00 80.44 147 VAL A C 1
ATOM 1210 O O . VAL A 1 147 ? -3.945 15.878 -0.805 1.00 80.44 147 VAL A O 1
ATOM 1213 N N . THR A 1 148 ? -2.373 17.329 -1.478 1.00 77.25 148 THR A N 1
ATOM 1214 C CA . THR A 1 148 ? -3.281 18.455 -1.737 1.00 77.25 148 THR A CA 1
ATOM 1215 C C . THR A 1 148 ? -3.385 18.709 -3.236 1.00 77.25 148 THR A C 1
ATOM 1217 O O . THR A 1 148 ? -2.362 18.847 -3.908 1.00 77.25 148 THR A O 1
ATOM 1220 N N . THR A 1 149 ? -4.605 18.792 -3.761 1.00 74.31 149 THR A N 1
ATOM 1221 C CA . THR A 1 149 ? -4.869 19.259 -5.129 1.00 74.31 149 THR A CA 1
ATOM 1222 C C . THR A 1 149 ? -5.005 20.780 -5.120 1.00 74.31 149 THR A C 1
ATOM 1224 O O . THR A 1 149 ? -5.707 21.309 -4.257 1.00 74.31 149 THR A O 1
ATOM 1227 N N . VAL A 1 150 ? -4.318 21.461 -6.041 1.00 54.25 150 VAL A N 1
ATOM 1228 C CA . VAL A 1 150 ? -4.488 22.903 -6.306 1.00 54.25 150 VAL A CA 1
ATOM 1229 C C . VAL A 1 150 ? -5.627 23.096 -7.294 1.00 54.25 150 VAL A C 1
ATOM 1231 O O . VAL A 1 150 ? -5.694 22.283 -8.245 1.00 54.25 150 VAL A O 1
#

Foldseek 3Di:
DDDPVVVVDDDDDDDDAPWDWDWDDDPPDDIDTDIGRDPVVNVVVVVVVCVCVVVVPPPPCVVLQVDFLLLVLLVCLVPPLVVDPCSVVSCVVSLLLLVLLPDRSVVSSVVSQVVCVVVVHDDDDPDDDPDDRDNVSVRSRPRPVPDDDD

pLDDT: mean 81.91, std 11.21, range [44.56, 95.19]